Protein AF-A0A2R7S3G8-F1 (afdb_monomer)

Solvent-accessible surface area (backbone atoms only — not comparable to full-atom values): 7074 Å² total; per-residue (Å²): 143,56,73,69,61,54,49,26,52,52,33,45,52,52,51,49,50,34,64,78,66,70,52,61,49,64,66,56,37,48,52,50,33,76,42,22,73,55,59,56,71,55,89,75,64,66,74,63,31,37,54,73,69,57,46,52,39,27,33,56,48,41,44,54,43,31,54,33,33,76,70,75,41,74,51,76,40,80,50,102,88,44,82,43,74,44,56,75,58,43,21,57,32,41,51,51,30,51,50,45,39,29,74,75,62,49,30,50,69,47,78,48,67,87,90,52,75,57,47,49,45,79,54,89,126

Radius of gyration: 13.96 Å; Cα contacts (8 Å, |Δi|>4): 151; chains: 1; bounding box: 32×34×43 Å

pLDDT: mean 86.04, std 13.77, range [44.06, 97.5]

Secondary structure (DSSP, 8-state):
--HHHHHHHHHHHHHHHHHHTT--THHHHHHHHHTHHHHHHS---HHHHS-HHHHHHHHHHHHHHHHHHHTTPPPEEEETTEEEEPPHHHHHHHHHHHHHHHHTTSEEEEPPPTTPPPEEEEPP-

Structure (mmCIF, N/CA/C/O backbone):
data_AF-A0A2R7S3G8-F1
#
_entry.id   AF-A0A2R7S3G8-F1
#
loop_
_atom_site.group_PDB
_atom_site.id
_atom_site.type_symbol
_atom_site.label_atom_id
_atom_site.label_alt_id
_atom_site.label_comp_id
_atom_site.label_asym_id
_atom_site.label_entity_id
_atom_site.label_seq_id
_atom_site.pdbx_PDB_ins_code
_atom_site.Cartn_x
_atom_site.Cartn_y
_atom_site.Cartn_z
_atom_site.occupancy
_atom_site.B_iso_or_equiv
_atom_site.auth_seq_id
_atom_site.auth_comp_id
_atom_site.auth_asym_id
_atom_site.auth_atom_id
_atom_site.pdbx_PDB_model_num
ATOM 1 N N . MET A 1 1 ? 1.652 1.597 25.580 1.00 44.16 1 MET A N 1
ATOM 2 C CA . MET A 1 1 ? 0.227 1.478 25.209 1.00 44.16 1 MET A CA 1
ATOM 3 C C . MET A 1 1 ? -0.095 2.665 24.311 1.00 44.16 1 MET A C 1
ATOM 5 O O . MET A 1 1 ? -0.129 3.746 24.870 1.00 44.16 1 MET A O 1
ATOM 9 N N . ASN A 1 2 ? -0.162 2.483 22.976 1.00 57.78 2 ASN A N 1
ATOM 10 C CA . ASN A 1 2 ? -0.895 3.339 21.999 1.00 57.78 2 ASN A CA 1
ATOM 11 C C . ASN A 1 2 ? -0.475 3.213 20.518 1.00 57.78 2 ASN A C 1
ATOM 13 O O . ASN A 1 2 ? -1.139 3.798 19.667 1.00 57.78 2 ASN A O 1
ATOM 17 N N . SER A 1 3 ? 0.523 2.397 20.163 1.00 76.75 3 SER A N 1
ATOM 18 C CA . SER A 1 3 ? 1.052 2.352 18.785 1.00 76.75 3 SER A CA 1
ATOM 19 C C . SER A 1 3 ? 0.019 2.040 17.689 1.00 76.75 3 SER A C 1
ATOM 21 O O . SER A 1 3 ? 0.152 2.536 16.576 1.00 76.75 3 SER A O 1
ATOM 23 N N . ALA A 1 4 ? -1.018 1.244 17.977 1.00 82.38 4 ALA A N 1
ATOM 24 C CA . ALA A 1 4 ? -2.061 0.917 16.998 1.00 82.38 4 ALA A CA 1
ATOM 25 C C . ALA A 1 4 ? -3.034 2.084 16.750 1.00 82.38 4 ALA A C 1
ATOM 27 O O . ALA A 1 4 ? -3.387 2.357 15.606 1.00 82.38 4 ALA A O 1
ATOM 28 N N . GLN A 1 5 ? -3.439 2.795 17.806 1.00 87.50 5 GLN A N 1
ATOM 29 C CA . GLN A 1 5 ? -4.350 3.935 17.691 1.00 87.50 5 GLN A CA 1
ATOM 30 C C . GLN A 1 5 ? -3.649 5.142 17.059 1.00 87.50 5 GLN A C 1
ATOM 32 O O . GLN A 1 5 ? -4.221 5.809 16.205 1.00 87.50 5 GLN A O 1
ATOM 37 N N . GLU A 1 6 ? -2.388 5.384 17.421 1.00 90.31 6 GLU A N 1
ATOM 38 C CA . GLU A 1 6 ? -1.553 6.413 16.789 1.00 90.31 6 GLU A CA 1
ATOM 39 C C . GLU A 1 6 ? -1.400 6.159 15.287 1.00 90.31 6 GLU A C 1
ATOM 41 O O . GLU A 1 6 ? -1.545 7.080 14.486 1.00 90.31 6 GLU A O 1
ATOM 46 N N . LEU A 1 7 ? -1.183 4.901 14.891 1.00 91.75 7 LEU A N 1
ATOM 47 C CA . LEU A 1 7 ? -1.074 4.520 13.487 1.00 91.75 7 LEU A CA 1
ATOM 48 C C . LEU A 1 7 ? -2.387 4.724 12.721 1.00 91.75 7 LEU A C 1
ATOM 50 O O . LEU A 1 7 ? -2.359 5.210 11.593 1.00 91.75 7 LEU A O 1
ATOM 54 N N . GLN A 1 8 ? -3.528 4.383 13.327 1.00 93.12 8 GLN A N 1
ATOM 55 C CA . GLN A 1 8 ? -4.849 4.623 12.738 1.00 93.12 8 GLN A CA 1
ATOM 56 C C . GLN A 1 8 ? -5.096 6.116 12.520 1.00 93.12 8 GLN A C 1
ATOM 58 O O . GLN A 1 8 ? -5.448 6.516 11.412 1.00 93.12 8 GLN A O 1
ATOM 63 N N . THR A 1 9 ? -4.859 6.944 13.541 1.00 94.31 9 THR A N 1
ATOM 64 C CA . THR A 1 9 ? -4.998 8.404 13.439 1.00 94.31 9 THR A CA 1
ATOM 65 C C . THR A 1 9 ? -4.085 8.969 12.354 1.00 94.31 9 THR A C 1
ATOM 67 O O . THR A 1 9 ? -4.562 9.669 11.464 1.00 94.31 9 THR A O 1
ATOM 70 N N . ALA A 1 10 ? -2.805 8.588 12.352 1.00 94.69 10 ALA A N 1
ATOM 71 C CA . ALA A 1 10 ? -1.848 9.041 11.347 1.00 94.69 10 ALA A CA 1
ATOM 72 C C . ALA A 1 10 ? -2.237 8.600 9.924 1.00 94.69 10 ALA A C 1
ATOM 74 O O . ALA A 1 10 ? -2.051 9.354 8.970 1.00 94.69 10 ALA A O 1
ATOM 75 N N . GLY A 1 11 ? -2.819 7.405 9.768 1.00 95.75 11 GLY A N 1
ATOM 76 C CA . GLY A 1 11 ? -3.366 6.940 8.491 1.00 95.75 11 GLY A CA 1
ATOM 77 C C . GLY A 1 11 ? -4.517 7.821 8.000 1.00 95.75 11 GLY A C 1
ATOM 78 O O . GLY A 1 11 ? -4.528 8.238 6.842 1.00 95.75 11 GLY A O 1
ATOM 79 N N . ARG A 1 12 ? -5.441 8.202 8.890 1.00 96.69 12 ARG A N 1
ATOM 80 C CA . ARG A 1 12 ? -6.559 9.102 8.552 1.00 96.69 12 ARG A CA 1
ATOM 81 C C . ARG A 1 12 ? -6.131 10.518 8.226 1.00 96.69 12 ARG A C 1
ATOM 83 O O . ARG A 1 12 ? -6.663 11.112 7.290 1.00 96.69 12 ARG A O 1
ATOM 90 N N . GLU A 1 13 ? -5.166 11.049 8.960 1.00 96.69 13 GLU A N 1
ATOM 91 C CA . GLU A 1 13 ? -4.569 12.348 8.653 1.00 96.69 13 GLU A CA 1
ATOM 92 C C . GLU A 1 13 ? -3.869 12.308 7.290 1.00 96.69 13 GLU A C 1
ATOM 94 O O . GLU A 1 13 ? -4.069 13.198 6.462 1.00 96.69 13 GLU A O 1
ATOM 99 N N . ARG A 1 14 ? -3.126 11.228 7.008 1.00 96.62 14 ARG A N 1
ATOM 100 C CA . ARG A 1 14 ? -2.462 11.021 5.716 1.00 96.62 14 ARG A CA 1
ATOM 101 C C . ARG A 1 14 ? -3.462 10.960 4.563 1.00 96.62 14 ARG A C 1
ATOM 103 O O . ARG A 1 14 ? -3.225 11.569 3.523 1.00 96.62 14 ARG A O 1
ATOM 110 N N . GLU A 1 15 ? -4.570 10.247 4.738 1.00 97.50 15 GLU A N 1
ATOM 111 C CA . GLU A 1 15 ? -5.656 10.200 3.757 1.00 97.50 15 GLU A CA 1
ATOM 112 C C . GLU A 1 15 ? -6.316 11.565 3.556 1.00 97.50 15 GLU A C 1
ATOM 114 O O . GLU A 1 15 ? -6.571 11.966 2.424 1.00 97.50 15 GLU A O 1
ATOM 119 N N . SER A 1 16 ? -6.560 12.296 4.644 1.00 97.50 16 SER A N 1
ATOM 120 C CA . SER A 1 16 ? -7.192 13.615 4.571 1.00 97.50 16 SER A CA 1
ATOM 121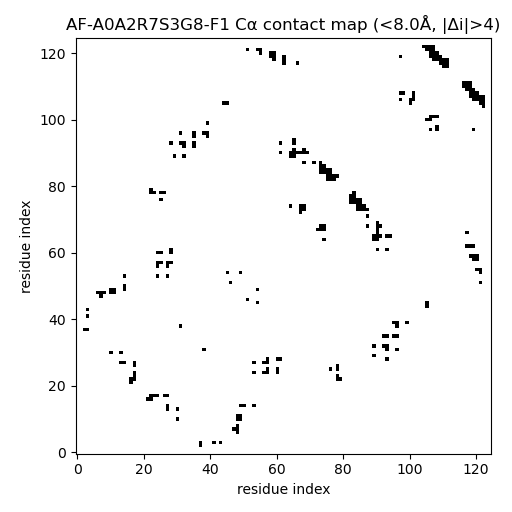 C C . SER A 1 16 ? -6.329 14.582 3.761 1.00 97.50 16 SER A C 1
ATOM 123 O O . SER A 1 16 ? -6.832 15.207 2.834 1.00 97.50 16 SER A O 1
ATOM 125 N N . ALA A 1 17 ? -5.018 14.617 4.021 1.00 96.44 17 ALA A N 1
ATOM 126 C CA . ALA A 1 17 ? -4.075 15.418 3.242 1.00 96.44 17 ALA A CA 1
ATOM 127 C C . ALA A 1 17 ? -3.973 14.959 1.776 1.00 96.44 17 ALA A C 1
ATOM 129 O O . ALA A 1 17 ? -3.834 15.786 0.876 1.00 96.44 17 ALA A O 1
ATOM 130 N N . TRP A 1 18 ? -4.049 13.649 1.519 1.00 96.06 18 TRP A N 1
ATOM 131 C CA . TRP A 1 18 ? -4.070 13.107 0.159 1.00 96.06 18 TRP A CA 1
ATOM 132 C C . TRP A 1 18 ? -5.255 13.644 -0.651 1.00 96.06 18 TRP A C 1
ATOM 134 O O . TRP A 1 18 ? -5.063 14.082 -1.785 1.00 96.06 18 TRP A O 1
ATOM 144 N N . CYS A 1 19 ? -6.446 13.661 -0.048 1.00 96.12 19 CYS A N 1
ATOM 145 C CA . CYS A 1 19 ? -7.655 14.202 -0.659 1.00 96.12 19 CYS A CA 1
ATOM 146 C C . CYS A 1 19 ? -7.629 15.734 -0.770 1.00 96.12 19 CYS A C 1
ATOM 148 O O . CYS A 1 19 ? -7.930 16.265 -1.833 1.00 96.12 19 CYS A O 1
ATOM 150 N N . GLU A 1 20 ? -7.278 16.445 0.307 1.00 96.62 20 GLU A N 1
ATOM 151 C CA . GLU A 1 20 ? -7.324 17.915 0.376 1.00 96.62 20 GLU A CA 1
ATOM 152 C C . GLU A 1 20 ? -6.370 18.578 -0.621 1.00 96.62 20 GLU A C 1
ATOM 154 O O . GLU A 1 20 ? -6.715 19.586 -1.234 1.00 96.62 20 GLU A O 1
ATOM 159 N N . TYR A 1 21 ? -5.183 17.996 -0.804 1.00 93.88 21 TYR A N 1
ATOM 160 C CA . TYR A 1 21 ? -4.135 18.556 -1.657 1.00 93.88 21 TYR A CA 1
ATOM 161 C C . TYR A 1 21 ? -3.973 17.820 -2.992 1.00 93.88 21 TYR A C 1
ATOM 163 O O . TYR A 1 21 ? -2.962 18.017 -3.664 1.00 93.88 21 TYR A O 1
ATOM 171 N N . GLU A 1 22 ? -4.932 16.959 -3.359 1.00 91.94 22 GLU A N 1
ATOM 172 C CA . GLU A 1 22 ? -4.938 16.188 -4.614 1.00 91.94 22 GLU A CA 1
ATOM 173 C C . GLU A 1 22 ? -3.599 15.474 -4.889 1.00 91.94 22 GLU A C 1
ATOM 175 O O . GLU A 1 22 ? -3.060 15.474 -6.000 1.00 91.94 22 GLU A O 1
ATOM 180 N N . LEU A 1 23 ? -3.016 14.878 -3.847 1.00 91.31 23 LEU A N 1
ATOM 181 C CA . LEU A 1 23 ? -1.701 14.253 -3.947 1.00 91.31 23 LEU A CA 1
ATOM 182 C C . LEU A 1 23 ? -1.785 12.942 -4.738 1.00 91.31 23 LEU A C 1
ATOM 184 O O . LEU A 1 23 ? -2.811 12.265 -4.794 1.00 91.31 23 LEU A O 1
ATOM 188 N N . GLY A 1 24 ? -0.675 12.528 -5.344 1.00 89.62 24 GLY A N 1
ATOM 189 C CA . GLY A 1 24 ? -0.639 11.248 -6.048 1.00 89.62 24 GLY A CA 1
ATOM 190 C C . GLY A 1 24 ? -0.644 10.036 -5.090 1.00 89.62 24 GLY A C 1
ATOM 191 O O . GLY A 1 24 ? -0.235 10.165 -3.930 1.00 89.62 24 GLY A O 1
ATOM 192 N N . PRO A 1 25 ? -1.042 8.834 -5.560 1.00 92.06 25 PRO A N 1
ATOM 193 C CA . PRO A 1 25 ? -1.085 7.601 -4.758 1.00 92.06 25 PRO A CA 1
ATOM 194 C C . PRO A 1 25 ? 0.230 7.242 -4.053 1.00 92.06 25 PRO A C 1
ATOM 196 O O . PRO A 1 25 ? 0.217 6.592 -3.005 1.00 92.06 25 PRO A O 1
ATOM 199 N N . GLN A 1 26 ? 1.364 7.704 -4.591 1.00 90.75 26 GLN A N 1
ATOM 200 C CA . GLN A 1 26 ? 2.682 7.554 -3.983 1.00 90.75 26 GLN A CA 1
ATOM 201 C C . GLN A 1 26 ? 2.737 8.075 -2.541 1.00 90.75 26 GLN A C 1
ATOM 203 O O . GLN A 1 26 ? 3.446 7.502 -1.716 1.00 90.75 26 GLN A O 1
ATOM 208 N N . TYR A 1 27 ? 1.960 9.116 -2.225 1.00 92.94 27 TYR A N 1
ATOM 209 C CA . TYR A 1 27 ? 1.900 9.717 -0.895 1.00 92.94 27 TYR A CA 1
ATOM 210 C C . TYR A 1 27 ? 1.281 8.773 0.145 1.00 92.94 27 TYR A C 1
ATOM 212 O O . TYR A 1 27 ? 1.733 8.718 1.288 1.00 92.94 27 TYR A O 1
ATOM 220 N N . LEU A 1 28 ? 0.288 7.975 -0.259 1.00 95.12 28 LEU A N 1
ATOM 221 C CA . LEU A 1 28 ? -0.298 6.944 0.597 1.00 95.12 28 LEU A CA 1
ATOM 222 C C . LEU A 1 28 ? 0.630 5.731 0.716 1.00 95.12 28 LEU A C 1
ATOM 224 O O . LEU A 1 28 ? 0.821 5.196 1.805 1.00 95.12 28 LEU A O 1
ATOM 228 N N . THR A 1 29 ? 1.253 5.294 -0.383 1.00 94.38 29 THR A N 1
ATOM 229 C CA . THR A 1 29 ? 2.177 4.150 -0.316 1.00 94.38 29 THR A CA 1
ATOM 230 C C . THR A 1 29 ? 3.453 4.462 0.460 1.00 94.38 29 THR A C 1
ATOM 232 O O . THR A 1 29 ? 3.996 3.556 1.088 1.00 94.38 29 THR A O 1
ATOM 235 N N . SER A 1 30 ? 3.922 5.718 0.472 1.00 93.00 30 SER A N 1
ATOM 236 C CA . SER A 1 30 ? 5.084 6.095 1.282 1.00 93.00 30 SER A CA 1
ATOM 237 C C . SER A 1 30 ? 4.778 5.948 2.767 1.00 93.00 30 SER A C 1
ATOM 239 O O . SER A 1 30 ? 5.602 5.408 3.488 1.00 93.00 30 SER A O 1
ATOM 241 N N . PHE A 1 31 ? 3.569 6.309 3.208 1.00 94.62 31 PHE A N 1
ATOM 242 C CA . PHE A 1 31 ? 3.121 6.046 4.575 1.00 94.62 31 PHE A CA 1
ATOM 243 C C . PHE A 1 31 ? 3.144 4.546 4.901 1.00 94.62 31 PHE A C 1
ATOM 245 O O . PHE A 1 31 ? 3.679 4.139 5.929 1.00 94.62 31 PHE A O 1
ATOM 252 N N . VAL A 1 32 ? 2.623 3.698 4.009 1.00 95.25 32 VAL A N 1
ATOM 253 C CA . VAL A 1 32 ? 2.642 2.240 4.223 1.00 95.25 32 VAL A CA 1
ATOM 254 C C . VAL A 1 32 ? 4.077 1.711 4.339 1.00 95.25 32 VAL A C 1
ATOM 256 O O . VAL A 1 32 ? 4.358 0.879 5.200 1.00 95.25 32 VAL A O 1
ATOM 259 N N . ALA A 1 33 ? 5.002 2.211 3.517 1.00 93.69 33 ALA A N 1
ATOM 260 C CA . ALA A 1 33 ? 6.413 1.846 3.598 1.00 93.69 33 ALA A CA 1
ATOM 261 C C . ALA A 1 33 ? 7.090 2.382 4.878 1.00 93.69 33 ALA A C 1
ATOM 263 O O . ALA A 1 33 ? 7.808 1.638 5.542 1.00 93.69 33 ALA A O 1
ATOM 264 N N . GLU A 1 34 ? 6.837 3.639 5.255 1.00 92.88 34 GLU A N 1
ATOM 265 C CA . GLU A 1 34 ? 7.358 4.298 6.465 1.00 92.88 34 GLU A CA 1
ATOM 266 C C . GLU A 1 34 ? 6.947 3.551 7.744 1.00 92.88 34 GLU A C 1
ATOM 268 O O . GLU A 1 34 ? 7.739 3.427 8.678 1.00 92.88 34 GLU A O 1
ATOM 273 N N . HIS A 1 35 ? 5.734 2.995 7.763 1.00 94.44 35 HIS A N 1
ATOM 274 C CA . HIS A 1 35 ? 5.170 2.288 8.912 1.00 94.44 35 HIS A CA 1
ATOM 275 C C . HIS A 1 35 ? 5.172 0.758 8.763 1.00 94.44 35 HIS A C 1
ATOM 277 O O . HIS A 1 35 ? 4.518 0.063 9.545 1.00 94.44 35 HIS A O 1
ATOM 283 N N . SER A 1 36 ? 5.921 0.198 7.805 1.00 94.00 36 SER A N 1
ATOM 284 C CA . SER A 1 36 ? 5.836 -1.227 7.451 1.00 94.00 36 SER A CA 1
ATOM 285 C C . SER A 1 36 ? 6.073 -2.170 8.633 1.00 94.00 36 SER A C 1
ATOM 287 O O . SER A 1 36 ? 5.375 -3.171 8.767 1.00 94.00 36 SER A O 1
ATOM 289 N N . ALA A 1 37 ? 7.008 -1.841 9.531 1.00 91.88 37 ALA A N 1
ATOM 290 C CA . ALA A 1 37 ? 7.284 -2.643 10.723 1.00 91.88 37 ALA A CA 1
ATOM 291 C C . ALA A 1 37 ? 6.045 -2.770 11.627 1.00 91.88 37 ALA A C 1
ATOM 293 O O . ALA A 1 37 ? 5.689 -3.866 12.050 1.00 91.88 37 ALA A O 1
ATOM 294 N N . ALA A 1 38 ? 5.342 -1.664 11.875 1.00 91.50 38 ALA A N 1
ATOM 295 C CA . ALA A 1 38 ? 4.113 -1.671 12.661 1.00 91.50 38 ALA A CA 1
ATOM 296 C C . ALA A 1 38 ? 2.989 -2.419 11.927 1.00 91.50 38 ALA A C 1
ATOM 298 O O . ALA A 1 38 ? 2.298 -3.240 12.526 1.00 91.50 38 ALA A O 1
ATOM 299 N N . LEU A 1 39 ? 2.843 -2.178 10.621 1.00 92.38 39 LEU A N 1
ATOM 300 C CA . LEU A 1 39 ? 1.772 -2.749 9.803 1.00 92.38 39 LEU A CA 1
ATOM 301 C C . LEU A 1 39 ? 1.902 -4.271 9.605 1.00 92.38 39 LEU A C 1
ATOM 303 O O . LEU A 1 39 ? 0.890 -4.920 9.351 1.00 92.38 39 LEU A O 1
ATOM 307 N N . VAL A 1 40 ? 3.111 -4.834 9.736 1.00 91.19 40 VAL A N 1
ATOM 308 C CA . VAL A 1 40 ? 3.365 -6.286 9.680 1.00 91.19 40 VAL A CA 1
ATOM 309 C C . VAL A 1 40 ? 3.103 -6.980 11.026 1.00 91.19 40 VAL A C 1
ATOM 311 O O . VAL A 1 40 ? 2.734 -8.156 11.049 1.00 91.19 40 VAL A O 1
ATOM 314 N N . HIS A 1 41 ? 3.277 -6.276 12.149 1.00 86.25 41 HIS A N 1
ATOM 315 C CA . HIS A 1 41 ? 3.198 -6.865 13.493 1.00 86.25 41 HIS A CA 1
ATOM 316 C C . HIS A 1 41 ? 1.870 -6.630 14.218 1.00 86.25 41 HIS A C 1
ATOM 318 O O . HIS A 1 41 ? 1.453 -7.490 14.991 1.00 86.25 41 HIS A O 1
ATOM 324 N N . PHE A 1 42 ? 1.213 -5.491 14.001 1.00 81.25 42 PHE A N 1
ATOM 325 C CA . PHE A 1 42 ? -0.066 -5.187 14.638 1.00 81.25 42 PHE A CA 1
ATOM 326 C C . PHE A 1 42 ? -1.234 -5.633 13.763 1.00 81.25 42 PHE A C 1
ATOM 328 O O . PHE A 1 42 ? -1.227 -5.436 12.550 1.00 81.25 42 PHE A O 1
ATOM 335 N N . GLU A 1 43 ? -2.258 -6.204 14.392 1.00 79.62 43 GLU A N 1
ATOM 336 C CA . GLU A 1 43 ? -3.518 -6.534 13.730 1.00 79.62 43 GLU A CA 1
ATOM 337 C C . GLU A 1 43 ? -4.515 -5.386 13.907 1.00 79.62 43 GLU A C 1
ATOM 339 O O . GLU A 1 43 ? -4.724 -4.881 15.010 1.00 79.62 43 GLU A O 1
ATOM 344 N N . TYR A 1 44 ? -5.115 -4.957 12.803 1.00 82.56 44 TYR A N 1
ATOM 345 C CA . TYR A 1 44 ? -6.148 -3.928 12.740 1.00 82.56 44 TYR A CA 1
ATOM 346 C C . TYR A 1 44 ? -6.990 -4.166 11.484 1.00 82.56 44 TYR A C 1
ATOM 348 O O . TYR A 1 44 ? -6.513 -4.741 10.507 1.00 82.56 44 TYR A O 1
ATOM 356 N N . ASP A 1 45 ? -8.238 -3.698 11.490 1.00 85.12 45 ASP A N 1
ATOM 357 C CA . ASP A 1 45 ? -9.033 -3.641 10.262 1.00 85.12 45 ASP A CA 1
ATOM 358 C C . ASP A 1 45 ? -8.397 -2.621 9.306 1.00 85.12 45 ASP A C 1
ATOM 360 O O . ASP A 1 45 ? -8.187 -1.469 9.694 1.00 85.12 45 ASP A O 1
ATOM 364 N N . LEU A 1 46 ? -8.114 -2.990 8.052 1.00 87.88 46 LEU A N 1
ATOM 365 C CA . LEU A 1 46 ? -7.614 -2.041 7.044 1.00 87.88 46 LEU A CA 1
ATOM 366 C C . LEU A 1 46 ? -8.510 -0.814 6.903 1.00 87.88 46 LEU A C 1
ATOM 368 O O . LEU A 1 46 ? -8.011 0.297 6.723 1.00 87.88 46 LEU A O 1
ATOM 372 N N . ARG A 1 47 ? -9.826 -1.005 7.044 1.00 89.75 47 ARG A N 1
ATOM 373 C CA . ARG A 1 47 ? -10.804 0.080 6.976 1.00 89.75 47 ARG A CA 1
ATOM 374 C C . ARG A 1 47 ? -10.721 1.028 8.159 1.00 89.75 47 ARG A C 1
ATOM 3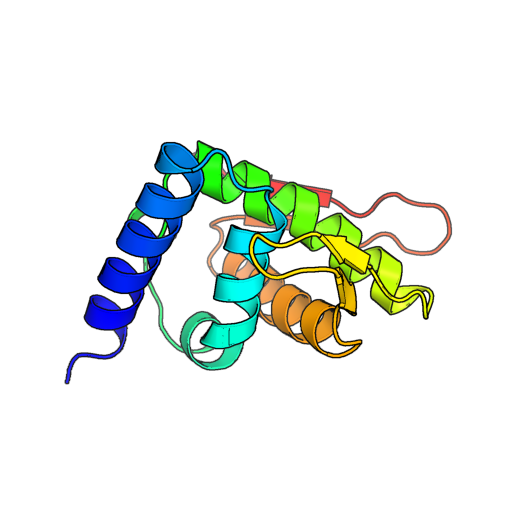76 O O . ARG A 1 47 ? -11.365 2.063 8.099 1.00 89.75 47 ARG A O 1
ATOM 383 N N . SER A 1 48 ? -9.965 0.711 9.213 1.00 91.50 48 SER A N 1
ATOM 384 C CA . SER A 1 48 ? -9.643 1.653 10.293 1.00 91.50 48 SER A CA 1
ATOM 385 C C . SER A 1 48 ? -8.519 2.618 9.907 1.00 91.50 48 SER A C 1
ATOM 387 O O . SER A 1 48 ? -8.532 3.761 10.360 1.00 91.50 48 SER A O 1
ATOM 389 N N . LEU A 1 49 ? -7.607 2.188 9.025 1.00 92.56 49 LEU A N 1
ATOM 390 C CA . LEU A 1 49 ? -6.446 2.960 8.584 1.00 92.56 49 LEU A CA 1
ATOM 391 C C . LEU A 1 49 ? -6.786 3.910 7.433 1.00 92.56 49 LEU A C 1
ATOM 393 O O . LEU A 1 49 ? -6.396 5.071 7.461 1.00 92.56 49 LEU A O 1
ATOM 397 N N . PHE A 1 50 ? -7.526 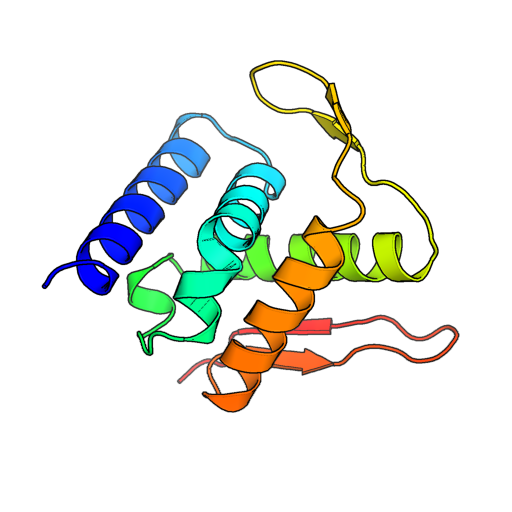3.411 6.440 1.00 95.94 50 PHE A N 1
ATOM 398 C CA . PHE A 1 50 ? -7.815 4.113 5.190 1.00 95.94 50 PHE A CA 1
ATOM 399 C C . PHE A 1 50 ? -9.235 3.812 4.691 1.00 95.94 50 PHE A C 1
ATOM 401 O O . PHE A 1 50 ? -9.800 2.759 4.999 1.00 95.94 50 PHE A O 1
ATOM 408 N N . SER A 1 51 ? -9.837 4.716 3.911 1.00 96.44 51 SER A N 1
ATOM 409 C CA . SER A 1 51 ? -11.056 4.403 3.156 1.00 96.44 51 SER A CA 1
ATOM 410 C C . SER A 1 51 ? -10.785 3.369 2.067 1.00 96.44 51 SER A C 1
ATOM 412 O O . SER A 1 51 ? -9.649 3.124 1.659 1.00 96.44 51 SER A O 1
ATOM 414 N N . GLU A 1 52 ? -11.854 2.781 1.534 1.00 95.69 52 GLU A N 1
ATOM 415 C CA . GLU A 1 52 ? -11.750 1.840 0.420 1.00 95.69 52 GLU A CA 1
ATOM 416 C C . GLU A 1 52 ? -11.086 2.467 -0.818 1.00 95.69 52 GLU A C 1
ATOM 418 O O . GLU A 1 52 ? -10.308 1.802 -1.503 1.00 95.69 52 GLU A O 1
ATOM 423 N N . GLN A 1 53 ? -11.352 3.746 -1.099 1.00 96.31 53 GLN A N 1
ATOM 424 C CA . GLN A 1 53 ? -10.747 4.454 -2.227 1.00 96.31 53 GLN A CA 1
ATOM 425 C C . GLN A 1 53 ? -9.233 4.598 -2.042 1.00 96.31 53 GLN A C 1
ATOM 427 O O . GLN A 1 53 ? -8.467 4.259 -2.947 1.00 96.31 53 GLN A O 1
ATOM 432 N N . ALA A 1 54 ? -8.805 5.044 -0.860 1.00 96.94 54 ALA A N 1
ATOM 433 C CA . ALA A 1 54 ? -7.394 5.178 -0.519 1.00 96.94 54 ALA A CA 1
ATOM 434 C C . ALA A 1 54 ? -6.682 3.817 -0.544 1.00 96.94 54 ALA A C 1
ATOM 436 O O . ALA A 1 54 ? -5.603 3.684 -1.118 1.00 96.94 54 ALA A O 1
ATOM 437 N N . LEU A 1 55 ? -7.321 2.770 -0.019 1.00 96.94 55 LEU A N 1
ATOM 438 C CA . LEU A 1 55 ? -6.795 1.409 -0.071 1.00 96.94 55 LEU A CA 1
ATOM 439 C C . LEU A 1 55 ? -6.638 0.902 -1.513 1.00 96.94 55 LEU A C 1
ATOM 441 O O . LEU A 1 55 ? -5.597 0.341 -1.844 1.00 96.94 55 LEU A O 1
ATOM 445 N N . LYS A 1 56 ? -7.611 1.132 -2.404 1.00 96.31 56 LYS A N 1
ATOM 446 C CA . LYS A 1 56 ? -7.479 0.774 -3.831 1.00 96.31 56 LYS A CA 1
ATOM 447 C C . LYS A 1 56 ? -6.301 1.498 -4.488 1.00 96.31 56 LYS A C 1
ATOM 449 O O . LYS A 1 56 ? -5.543 0.868 -5.223 1.00 96.31 56 LYS A O 1
ATOM 454 N N . ALA A 1 57 ? -6.115 2.786 -4.190 1.00 95.88 57 ALA A N 1
ATOM 455 C CA . ALA A 1 57 ? -4.982 3.563 -4.690 1.00 95.88 57 ALA A CA 1
ATOM 456 C C . ALA A 1 57 ? -3.636 3.019 -4.171 1.00 95.88 57 ALA A C 1
ATOM 458 O O . ALA A 1 57 ? -2.700 2.848 -4.956 1.00 95.88 57 ALA A O 1
ATOM 459 N N . VAL A 1 58 ? -3.560 2.679 -2.877 1.00 96.88 58 VAL A N 1
ATOM 460 C CA . VAL A 1 58 ? -2.390 2.042 -2.251 1.00 96.88 58 VAL A CA 1
ATOM 461 C C . VAL A 1 58 ? -2.050 0.726 -2.935 1.00 96.88 58 VAL A C 1
ATOM 463 O O . VAL A 1 58 ? -0.892 0.513 -3.282 1.00 96.88 58 VAL A O 1
ATOM 466 N N . LEU A 1 59 ? -3.032 -0.152 -3.150 1.00 96.81 59 LEU A N 1
ATOM 467 C CA . LEU A 1 59 ? -2.799 -1.461 -3.758 1.00 96.81 59 LEU A CA 1
ATOM 468 C C . LEU A 1 59 ? -2.316 -1.337 -5.209 1.00 96.81 59 LEU A C 1
ATOM 470 O O . LEU A 1 59 ? -1.306 -1.942 -5.563 1.00 96.81 59 LEU A O 1
ATOM 474 N N . ALA A 1 60 ? -2.970 -0.504 -6.024 1.00 94.38 60 ALA A N 1
ATOM 475 C CA . ALA A 1 60 ? -2.597 -0.309 -7.426 1.00 94.38 60 ALA A CA 1
ATOM 476 C C . ALA A 1 60 ? -1.180 0.277 -7.583 1.00 94.38 60 ALA A C 1
ATOM 478 O O . ALA A 1 60 ? -0.350 -0.245 -8.336 1.00 94.38 60 ALA A O 1
ATOM 479 N N . HIS A 1 61 ? -0.870 1.342 -6.837 1.00 94.75 61 HIS A N 1
ATOM 480 C CA . HIS A 1 61 ? 0.462 1.946 -6.871 1.00 94.75 61 HIS A CA 1
ATOM 481 C C . HIS A 1 61 ? 1.522 1.042 -6.220 1.00 94.75 61 HIS A C 1
ATOM 483 O O . HIS A 1 61 ? 2.652 0.939 -6.705 1.00 94.75 61 HIS A O 1
ATOM 489 N N . GLY A 1 62 ? 1.159 0.339 -5.146 1.00 94.38 62 GLY A N 1
ATOM 490 C CA . GLY A 1 62 ? 2.048 -0.561 -4.419 1.00 94.38 62 GLY A CA 1
ATOM 491 C C . GLY A 1 62 ? 2.507 -1.740 -5.269 1.00 94.38 62 GLY A C 1
ATOM 492 O O . GLY A 1 62 ? 3.700 -2.026 -5.303 1.00 94.38 62 GLY A O 1
ATOM 493 N N . VAL A 1 63 ? 1.604 -2.358 -6.036 1.00 94.12 63 VAL A N 1
ATOM 494 C CA . VAL A 1 63 ? 1.952 -3.418 -7.000 1.00 94.12 63 VAL A CA 1
ATOM 495 C C . VAL A 1 63 ? 2.943 -2.912 -8.045 1.00 94.12 63 VAL A C 1
ATOM 497 O O . VAL A 1 63 ? 3.973 -3.545 -8.267 1.00 94.12 63 VAL A O 1
ATOM 500 N N . THR A 1 64 ? 2.686 -1.731 -8.615 1.00 91.56 64 THR A N 1
ATOM 501 C CA . THR A 1 64 ? 3.596 -1.095 -9.584 1.00 91.56 64 THR A CA 1
ATOM 502 C C . THR A 1 64 ? 4.989 -0.887 -8.981 1.00 91.56 64 THR A C 1
ATOM 504 O O . THR A 1 64 ? 6.003 -1.177 -9.616 1.00 91.56 64 THR A O 1
ATOM 507 N N . THR A 1 65 ? 5.046 -0.438 -7.725 1.00 90.69 65 THR A N 1
ATOM 508 C CA . THR A 1 65 ? 6.300 -0.217 -6.991 1.00 90.69 65 THR A CA 1
ATOM 509 C C . THR A 1 65 ? 7.047 -1.526 -6.723 1.00 90.69 65 THR A C 1
ATOM 511 O O . THR A 1 65 ? 8.263 -1.594 -6.910 1.00 90.69 65 THR A O 1
ATOM 514 N N . ILE A 1 66 ? 6.330 -2.581 -6.324 1.00 91.56 66 ILE A N 1
ATOM 515 C CA . ILE A 1 66 ? 6.899 -3.914 -6.085 1.00 91.56 66 ILE A CA 1
ATOM 516 C C . ILE A 1 66 ? 7.481 -4.487 -7.383 1.00 91.56 66 ILE A C 1
ATOM 518 O O . ILE A 1 66 ? 8.612 -4.974 -7.385 1.00 91.56 66 ILE A O 1
ATOM 522 N N . ASP A 1 67 ? 6.754 -4.400 -8.497 1.00 89.88 67 ASP A N 1
ATOM 523 C CA . ASP A 1 67 ? 7.216 -4.918 -9.786 1.00 89.88 67 ASP A CA 1
ATOM 524 C C . ASP A 1 67 ? 8.420 -4.146 -10.331 1.00 89.88 67 ASP A C 1
ATOM 526 O O . ASP A 1 67 ? 9.380 -4.764 -10.801 1.00 89.88 67 ASP A O 1
ATOM 530 N N . ALA A 1 68 ? 8.414 -2.813 -10.229 1.00 86.50 68 ALA A N 1
ATOM 531 C CA . ALA A 1 68 ? 9.566 -1.993 -10.596 1.00 86.50 68 ALA A CA 1
ATOM 532 C C . ALA A 1 68 ? 10.810 -2.420 -9.807 1.00 86.50 68 ALA A C 1
ATOM 534 O O . ALA A 1 68 ? 11.859 -2.693 -10.394 1.00 86.50 68 ALA A O 1
ATOM 535 N N . ASN A 1 69 ? 10.666 -2.593 -8.491 1.00 86.25 69 ASN A N 1
ATOM 536 C CA . ASN A 1 69 ? 11.753 -3.026 -7.627 1.00 86.25 69 ASN A CA 1
ATOM 537 C C . ASN A 1 69 ? 12.291 -4.420 -7.989 1.00 86.25 69 ASN A C 1
ATOM 539 O O . ASN A 1 69 ? 13.503 -4.599 -8.101 1.00 86.25 69 ASN A O 1
ATOM 543 N N . ARG A 1 70 ? 11.407 -5.392 -8.254 1.00 84.75 70 ARG A N 1
ATOM 544 C CA . ARG A 1 70 ? 11.792 -6.748 -8.695 1.00 84.75 70 ARG A CA 1
ATOM 545 C C . ARG A 1 70 ? 12.582 -6.750 -10.003 1.00 84.75 70 ARG A C 1
ATOM 547 O O . ARG A 1 70 ? 13.401 -7.638 -10.214 1.00 84.75 70 ARG A O 1
ATOM 554 N N . ARG A 1 71 ? 12.344 -5.767 -10.874 1.00 84.00 71 ARG A N 1
ATOM 555 C CA . ARG A 1 71 ? 13.057 -5.574 -12.148 1.00 84.00 71 ARG A CA 1
ATOM 556 C C . ARG A 1 71 ? 14.346 -4.754 -11.997 1.00 84.00 71 ARG A C 1
ATOM 558 O O . ARG A 1 71 ? 14.990 -4.458 -12.998 1.00 84.00 71 ARG A O 1
ATOM 565 N N . GLY A 1 72 ? 14.718 -4.365 -10.774 1.00 79.25 72 GLY A N 1
ATOM 566 C CA . GLY A 1 72 ? 15.863 -3.490 -10.511 1.00 79.25 72 GLY A CA 1
ATOM 567 C C . GLY A 1 72 ? 15.647 -2.041 -10.959 1.00 79.25 72 GLY A C 1
ATOM 568 O O . GLY A 1 72 ? 16.609 -1.283 -11.066 1.00 79.25 72 GLY A O 1
ATOM 569 N N . LEU A 1 73 ? 14.400 -1.648 -11.231 1.00 76.31 73 LEU A N 1
ATOM 570 C CA 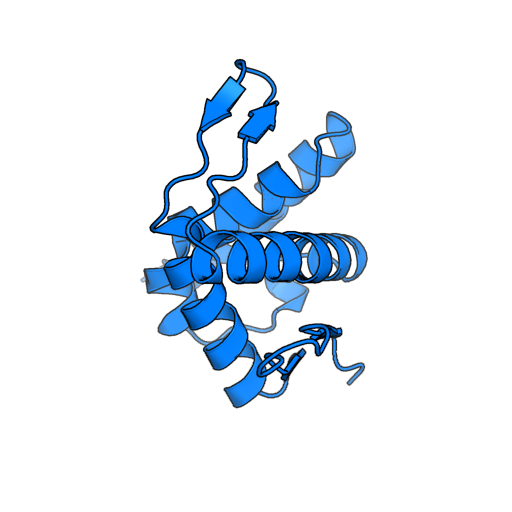. LEU A 1 73 ? 14.036 -0.298 -11.644 1.00 76.31 73 LEU A CA 1
ATOM 571 C C . LEU A 1 73 ? 13.729 0.555 -10.411 1.00 76.31 73 LEU A C 1
ATOM 573 O O . LEU A 1 73 ? 13.073 0.110 -9.468 1.00 76.31 73 LEU A O 1
ATOM 577 N N . ARG A 1 74 ? 14.193 1.807 -10.429 1.00 67.31 74 ARG A N 1
ATOM 578 C CA . ARG A 1 74 ? 13.855 2.803 -9.408 1.00 67.31 74 ARG A CA 1
ATOM 579 C C . ARG A 1 74 ? 12.640 3.599 -9.870 1.00 67.31 74 ARG A C 1
ATOM 581 O O . ARG A 1 74 ? 12.611 4.089 -10.997 1.00 67.31 74 ARG A O 1
ATOM 588 N N . MET A 1 75 ? 11.638 3.715 -9.002 1.00 67.25 75 MET A N 1
ATOM 589 C CA . MET A 1 75 ? 10.462 4.546 -9.260 1.00 67.25 75 MET A CA 1
ATOM 590 C C . MET A 1 75 ? 10.772 5.983 -8.863 1.00 67.25 75 MET A C 1
ATOM 592 O O . MET A 1 75 ? 11.218 6.234 -7.749 1.00 67.25 75 MET A O 1
ATOM 596 N N . PHE A 1 76 ? 10.514 6.934 -9.751 1.00 62.59 76 PHE A N 1
ATOM 597 C CA . PHE A 1 76 ? 10.616 8.351 -9.429 1.00 62.59 76 PHE A CA 1
ATOM 598 C C . PHE A 1 76 ? 9.238 8.865 -9.023 1.00 62.59 76 PHE A C 1
ATOM 600 O O . PHE A 1 76 ? 8.288 8.783 -9.798 1.00 62.59 76 PHE A O 1
ATOM 607 N N . SER A 1 77 ? 9.125 9.390 -7.806 1.00 53.97 77 SER A N 1
ATOM 608 C CA . SER A 1 77 ? 7.910 10.039 -7.319 1.00 53.97 77 SER A CA 1
ATOM 609 C C . SER A 1 77 ? 8.112 11.549 -7.357 1.00 53.97 77 SER A C 1
ATOM 611 O O . SER A 1 77 ? 9.032 12.064 -6.722 1.00 53.97 77 SER A O 1
ATOM 613 N N . ILE A 1 78 ? 7.218 12.274 -8.025 1.00 50.12 78 ILE A N 1
ATOM 614 C CA . ILE A 1 78 ? 7.100 13.724 -7.847 1.00 50.12 78 ILE A CA 1
ATOM 615 C C . ILE A 1 78 ? 6.172 13.939 -6.645 1.00 50.12 78 ILE A C 1
ATOM 617 O O . ILE A 1 78 ? 4.977 13.654 -6.715 1.00 50.12 78 ILE A O 1
ATOM 621 N N . GLY A 1 79 ? 6.741 14.351 -5.513 1.00 51.34 79 GLY A N 1
ATOM 622 C CA . GLY A 1 79 ? 5.987 14.791 -4.338 1.00 51.34 79 GLY A CA 1
ATOM 623 C C . GLY A 1 79 ? 5.881 16.316 -4.282 1.00 51.34 79 GLY A C 1
ATOM 624 O O . GLY A 1 79 ? 6.545 17.019 -5.043 1.00 51.34 79 GLY A O 1
ATOM 625 N N . SER A 1 80 ? 5.114 16.840 -3.322 1.00 44.06 80 SER A N 1
ATOM 626 C CA . SER A 1 80 ? 4.930 18.285 -3.081 1.00 44.06 80 SER A CA 1
ATOM 627 C C . SER A 1 80 ? 6.215 19.047 -2.695 1.00 44.06 80 SER A C 1
ATOM 629 O O . SER A 1 80 ? 6.196 20.270 -2.611 1.00 44.06 80 SER A O 1
ATOM 631 N N . GLY A 1 81 ? 7.338 18.342 -2.500 1.00 51.16 81 GLY A N 1
ATOM 632 C CA . GLY A 1 81 ? 8.671 18.900 -2.237 1.00 51.16 81 GLY A CA 1
ATOM 633 C C . GLY A 1 81 ? 9.740 18.562 -3.289 1.00 51.16 81 GLY A C 1
ATOM 634 O O . GLY A 1 81 ? 10.915 18.808 -3.034 1.00 51.16 81 GLY A O 1
ATOM 635 N N . GLY A 1 82 ? 9.368 17.983 -4.441 1.00 51.25 82 GLY A N 1
ATOM 636 C CA . GLY A 1 82 ? 10.288 17.656 -5.541 1.00 51.25 82 GLY A CA 1
ATOM 637 C C . GLY A 1 82 ? 10.335 16.174 -5.934 1.00 51.25 82 GLY A C 1
ATOM 638 O O . GLY A 1 82 ? 9.509 15.360 -5.515 1.00 51.25 82 GLY A O 1
ATOM 639 N N . LEU A 1 83 ? 11.311 15.832 -6.781 1.00 50.44 83 LEU A N 1
ATOM 640 C CA . LEU A 1 83 ? 11.597 14.464 -7.222 1.00 50.44 83 LEU A CA 1
ATOM 641 C C . LEU A 1 83 ? 12.236 13.679 -6.070 1.00 50.44 83 LEU A C 1
ATOM 643 O O . LEU A 1 83 ? 13.390 13.911 -5.716 1.00 50.44 83 LEU A O 1
ATOM 647 N N . LYS A 1 84 ? 11.489 12.739 -5.492 1.00 57.62 84 LYS A N 1
ATOM 648 C CA . LYS A 1 84 ? 12.020 11.743 -4.562 1.00 57.62 84 LYS A CA 1
ATOM 649 C C . LYS A 1 84 ? 12.279 10.465 -5.350 1.00 57.62 84 LYS A C 1
ATOM 651 O O . LYS A 1 84 ? 11.356 9.871 -5.910 1.00 57.62 84 LYS A O 1
ATOM 656 N N . GLU A 1 85 ? 13.539 10.055 -5.410 1.00 58.47 85 GLU A N 1
ATOM 657 C CA . GLU A 1 85 ? 13.894 8.716 -5.867 1.00 58.47 85 GLU A CA 1
ATOM 658 C C . GLU A 1 85 ? 13.299 7.712 -4.870 1.00 58.47 85 GLU A C 1
ATOM 660 O O . GLU A 1 85 ? 13.602 7.754 -3.676 1.00 58.47 85 GLU A O 1
ATOM 665 N N . GLY A 1 86 ? 12.382 6.866 -5.333 1.00 60.97 86 GLY A N 1
ATOM 666 C CA . GLY A 1 86 ? 11.844 5.772 -4.538 1.00 60.97 86 GLY A CA 1
ATOM 667 C C . GLY A 1 86 ? 12.983 4.840 -4.149 1.00 60.97 86 GLY A C 1
ATOM 668 O O . GLY A 1 86 ? 13.779 4.434 -5.003 1.00 60.97 86 GLY A O 1
ATOM 669 N N . SER A 1 87 ? 13.087 4.522 -2.858 1.00 66.06 87 SER A N 1
ATOM 670 C CA . SER A 1 87 ? 14.134 3.619 -2.390 1.00 66.06 87 SER A CA 1
ATOM 671 C C . SER A 1 87 ? 13.871 2.219 -2.937 1.00 66.06 87 SER A C 1
ATOM 673 O O . SER A 1 87 ? 12.728 1.757 -2.960 1.00 66.06 87 SER A O 1
ATOM 675 N N . LEU A 1 88 ? 14.932 1.493 -3.309 1.00 66.62 88 LEU A N 1
ATOM 676 C CA . LEU A 1 88 ? 14.825 0.060 -3.611 1.00 66.62 88 LEU A CA 1
ATOM 677 C C . LEU A 1 88 ? 14.255 -0.736 -2.418 1.00 66.62 88 LEU A C 1
ATOM 679 O O . LEU A 1 88 ? 13.788 -1.855 -2.585 1.00 66.62 88 LEU A O 1
ATOM 683 N N . GLU A 1 89 ? 14.258 -0.177 -1.212 1.00 83.25 89 GLU A N 1
ATOM 684 C CA . GLU A 1 89 ? 13.672 -0.824 -0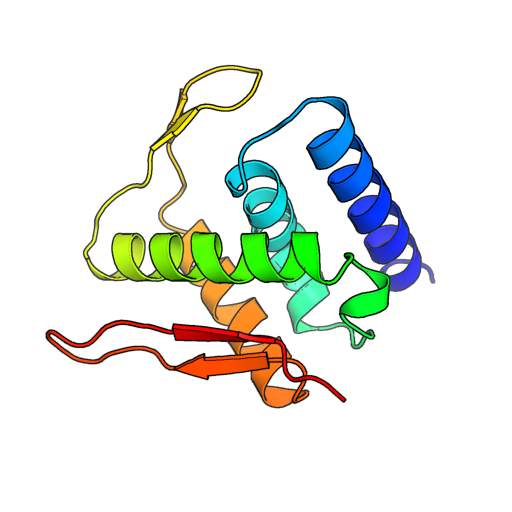.042 1.00 83.25 89 GLU A CA 1
ATOM 685 C C . GLU A 1 89 ? 12.148 -0.693 0.039 1.00 83.25 89 GLU A C 1
ATOM 687 O O . GLU A 1 89 ? 11.507 -1.524 0.681 1.00 83.25 89 GLU A O 1
ATOM 692 N N . ASP A 1 90 ? 11.551 0.323 -0.590 1.00 87.44 90 ASP A N 1
ATOM 693 C CA . ASP A 1 90 ? 10.116 0.593 -0.441 1.00 87.44 90 ASP A CA 1
ATOM 694 C C . ASP A 1 90 ? 9.284 -0.536 -1.061 1.00 87.44 90 ASP A C 1
ATOM 696 O O . ASP A 1 90 ? 8.300 -0.976 -0.470 1.00 87.44 90 ASP A O 1
ATOM 700 N N . GLY A 1 91 ? 9.736 -1.094 -2.190 1.00 90.31 91 GLY A N 1
ATOM 701 C CA . GLY A 1 91 ? 9.127 -2.283 -2.791 1.00 90.31 91 GLY A CA 1
ATOM 702 C C . GLY A 1 91 ? 9.146 -3.493 -1.850 1.00 90.31 91 GLY A C 1
ATOM 703 O O . GLY A 1 91 ? 8.128 -4.164 -1.690 1.00 90.31 91 GLY A O 1
ATOM 704 N N . ALA A 1 92 ? 10.263 -3.744 -1.162 1.00 91.06 92 ALA A N 1
ATOM 705 C CA . ALA A 1 92 ? 10.370 -4.843 -0.200 1.00 91.06 92 ALA A CA 1
ATOM 706 C C . ALA A 1 92 ? 9.474 -4.630 1.037 1.00 91.06 92 ALA A C 1
ATOM 708 O O . ALA A 1 92 ? 8.836 -5.574 1.510 1.00 91.06 92 ALA A O 1
ATOM 709 N N . LYS A 1 93 ? 9.381 -3.390 1.533 1.00 94.62 93 LYS A N 1
ATOM 710 C CA . LYS A 1 93 ? 8.507 -3.013 2.657 1.00 94.62 93 LYS A CA 1
ATOM 711 C C . LYS A 1 93 ? 7.030 -3.188 2.301 1.00 94.62 93 LYS A C 1
ATOM 713 O O . LYS A 1 93 ? 6.296 -3.832 3.048 1.00 94.62 93 LYS A O 1
ATOM 718 N N . LEU A 1 94 ? 6.611 -2.687 1.137 1.00 95.06 94 LEU A N 1
ATOM 719 C CA . LEU A 1 94 ? 5.245 -2.842 0.626 1.00 95.06 94 LEU A CA 1
ATOM 720 C C . LEU A 1 94 ? 4.889 -4.314 0.408 1.00 95.06 94 LEU A C 1
ATOM 722 O O . LEU A 1 94 ? 3.812 -4.750 0.806 1.00 95.06 94 LEU A O 1
ATOM 726 N N . LEU A 1 95 ? 5.816 -5.095 -0.154 1.00 95.06 95 LEU A N 1
ATOM 727 C CA . LEU A 1 95 ? 5.643 -6.533 -0.334 1.00 95.06 95 LEU A CA 1
ATOM 728 C C . LEU A 1 95 ? 5.354 -7.245 0.995 1.00 95.06 95 LEU A C 1
ATOM 730 O O . LEU A 1 95 ? 4.440 -8.068 1.066 1.00 95.06 95 LEU A O 1
ATOM 734 N N . ALA A 1 96 ? 6.111 -6.933 2.049 1.00 95.44 96 ALA A N 1
ATOM 735 C CA . ALA A 1 96 ? 5.902 -7.526 3.367 1.00 95.44 96 ALA A CA 1
ATOM 736 C C . ALA A 1 96 ? 4.519 -7.175 3.943 1.00 95.44 96 ALA A C 1
ATOM 738 O O . ALA A 1 96 ? 3.813 -8.059 4.429 1.00 95.44 96 ALA A O 1
ATOM 739 N N . VAL A 1 97 ? 4.101 -5.910 3.830 1.00 96.19 97 VAL A N 1
ATOM 740 C CA . VAL A 1 97 ? 2.787 -5.459 4.313 1.00 96.19 97 VAL A CA 1
ATOM 741 C C . VAL A 1 97 ? 1.645 -6.113 3.532 1.00 96.19 97 VAL A C 1
ATOM 743 O O . VAL A 1 97 ? 0.710 -6.625 4.139 1.00 96.19 97 VAL A O 1
ATOM 746 N N . PHE A 1 98 ? 1.720 -6.163 2.198 1.00 96.12 98 PHE A N 1
ATOM 747 C CA . PHE A 1 98 ? 0.646 -6.736 1.374 1.00 96.12 98 PHE A CA 1
ATOM 748 C C . PHE A 1 98 ? 0.494 -8.240 1.596 1.00 96.12 98 PHE A C 1
ATOM 750 O O . PHE A 1 98 ? -0.630 -8.736 1.643 1.00 96.12 98 PHE A O 1
ATOM 757 N N . ARG A 1 99 ? 1.603 -8.961 1.815 1.00 95.56 99 ARG A N 1
ATOM 758 C CA . ARG A 1 99 ? 1.552 -10.362 2.253 1.00 95.56 99 ARG A CA 1
ATOM 759 C C . ARG A 1 99 ? 0.845 -10.500 3.592 1.00 95.56 99 ARG A C 1
ATOM 761 O O . ARG A 1 99 ? -0.072 -11.308 3.693 1.00 95.56 99 ARG A O 1
ATOM 768 N N . LYS A 1 100 ? 1.190 -9.668 4.579 1.00 95.12 100 LYS A N 1
ATOM 769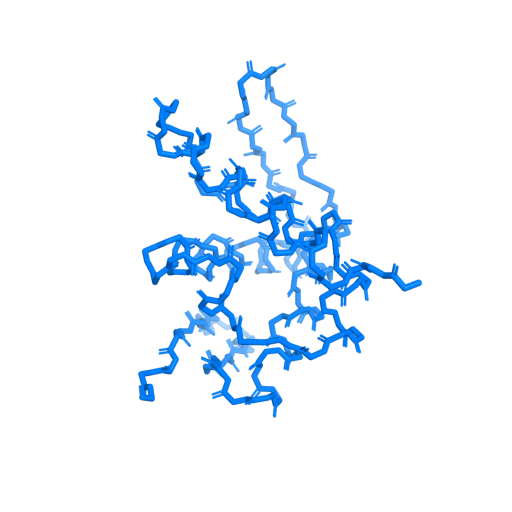 C CA . LYS A 1 100 ? 0.521 -9.702 5.884 1.00 95.12 100 LYS A CA 1
ATOM 770 C C . LYS A 1 100 ? -0.980 -9.422 5.767 1.00 95.12 100 LYS A C 1
ATOM 772 O O . LYS A 1 100 ? -1.783 -10.121 6.375 1.00 95.12 100 LYS A O 1
ATOM 777 N N . TRP A 1 101 ? -1.375 -8.432 4.971 1.00 94.38 101 TRP A N 1
ATOM 778 C CA . TRP A 1 101 ? -2.788 -8.123 4.728 1.00 94.38 101 TRP A CA 1
ATOM 779 C C . TRP A 1 101 ? -3.526 -9.251 3.990 1.00 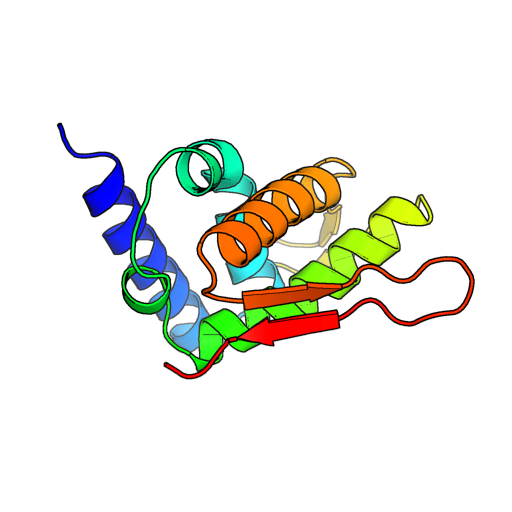94.38 101 TRP A C 1
ATOM 781 O O . TRP A 1 101 ? -4.736 -9.421 4.168 1.00 94.38 101 TRP A O 1
ATOM 791 N N . ALA A 1 102 ? -2.823 -10.012 3.147 1.00 94.44 102 ALA A N 1
ATOM 792 C CA . ALA A 1 102 ? -3.379 -11.183 2.479 1.00 94.44 102 ALA A CA 1
ATOM 793 C C . ALA A 1 102 ? -3.558 -12.355 3.452 1.00 94.44 102 ALA A C 1
ATOM 795 O O . ALA A 1 102 ? -4.601 -13.003 3.443 1.00 94.44 102 ALA A O 1
ATOM 796 N N . GLU A 1 103 ? -2.589 -12.579 4.344 1.00 93.06 103 GLU A N 1
ATOM 797 C CA . GLU A 1 103 ? -2.657 -13.592 5.406 1.00 93.06 103 GLU A CA 1
ATOM 798 C C . GLU A 1 103 ? -3.835 -13.358 6.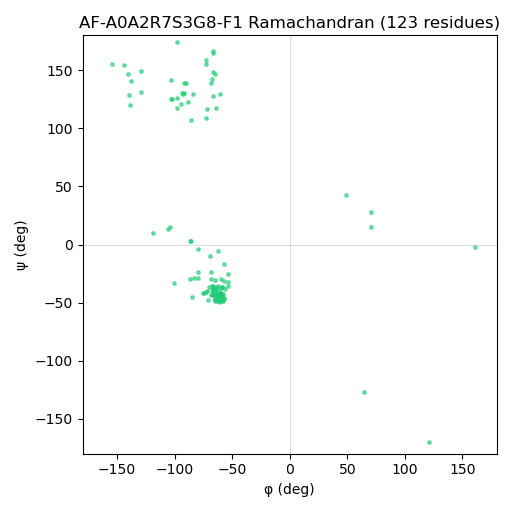361 1.00 93.06 103 GLU A C 1
ATOM 800 O O . GLU A 1 103 ? -4.495 -14.307 6.776 1.00 93.06 103 GLU A O 1
ATOM 805 N N . THR A 1 104 ? -4.147 -12.098 6.679 1.00 90.50 104 THR A N 1
ATOM 806 C CA . THR A 1 104 ? -5.324 -11.733 7.492 1.00 90.50 104 THR A CA 1
ATOM 807 C C . THR A 1 104 ? -6.632 -11.718 6.683 1.00 90.50 104 THR A C 1
ATOM 809 O O . THR A 1 104 ? -7.731 -11.547 7.223 1.00 90.50 104 THR A O 1
ATOM 812 N N . GLY A 1 105 ? -6.541 -11.957 5.371 1.00 91.50 105 GLY A N 1
ATOM 813 C CA . GLY A 1 105 ? -7.667 -12.078 4.453 1.00 91.50 105 GLY A CA 1
ATOM 814 C C . GLY A 1 105 ? -8.388 -10.760 4.179 1.00 91.50 105 GLY A C 1
ATOM 815 O O . GLY A 1 105 ? -9.591 -10.781 3.903 1.00 91.50 105 GLY A O 1
ATOM 816 N N . HIS A 1 106 ? -7.690 -9.627 4.281 1.00 91.56 106 HIS A N 1
ATOM 817 C CA . HIS A 1 106 ? -8.218 -8.321 3.879 1.00 91.56 106 HIS A CA 1
ATOM 818 C C . HIS A 1 106 ? -8.001 -8.028 2.391 1.00 91.56 106 HIS A C 1
ATOM 820 O O . HIS A 1 106 ? -8.797 -7.313 1.779 1.00 91.56 106 HIS A O 1
ATOM 826 N N . VAL A 1 107 ? -6.935 -8.575 1.806 1.00 94.69 107 VAL A N 1
ATOM 827 C CA . VAL A 1 107 ? -6.599 -8.395 0.389 1.00 94.69 107 VAL A CA 1
ATOM 828 C C . VAL A 1 107 ? -6.354 -9.735 -0.284 1.00 94.69 107 VAL A C 1
ATOM 830 O O . VAL A 1 107 ? -5.885 -10.688 0.330 1.00 94.69 107 VAL A O 1
ATOM 833 N N . HIS A 1 108 ? -6.654 -9.800 -1.572 1.00 95.62 108 HIS A N 1
ATOM 834 C CA . HIS A 1 108 ? -6.098 -10.811 -2.454 1.00 95.62 108 HIS A CA 1
ATOM 835 C C . HIS A 1 108 ? -4.826 -10.237 -3.071 1.00 95.62 108 HIS A C 1
ATOM 837 O O . HIS A 1 108 ? -4.843 -9.103 -3.555 1.00 95.62 108 HIS A O 1
ATOM 843 N N . PHE A 1 109 ? -3.739 -11.001 -3.024 1.00 95.94 109 PHE A N 1
ATOM 844 C CA . PHE A 1 109 ? -2.433 -10.555 -3.480 1.00 95.94 109 PHE A CA 1
ATOM 845 C C . PHE A 1 109 ? -1.719 -11.671 -4.237 1.00 95.94 109 PHE A C 1
ATOM 847 O O . PHE A 1 109 ? -1.449 -12.732 -3.673 1.00 95.94 109 PHE A O 1
ATOM 854 N N . GLU A 1 110 ? -1.405 -11.410 -5.501 1.00 94.06 110 GLU A N 1
ATOM 855 C CA . GLU A 1 110 ? -0.707 -12.326 -6.391 1.00 94.06 110 GLU A CA 1
ATOM 856 C C . GLU A 1 110 ? 0.473 -11.607 -7.043 1.00 94.06 110 GLU A C 1
ATOM 858 O O . GLU A 1 110 ? 0.356 -10.504 -7.576 1.00 94.06 110 GLU A O 1
ATOM 863 N N . LEU A 1 111 ? 1.640 -12.243 -6.998 1.00 90.75 111 LEU A N 1
ATOM 864 C CA . LEU A 1 111 ? 2.814 -11.772 -7.713 1.00 90.75 111 LEU A CA 1
ATOM 865 C C . LEU A 1 111 ? 3.007 -12.609 -8.961 1.00 90.75 111 LEU A C 1
ATOM 867 O O . LEU A 1 111 ? 3.181 -13.825 -8.872 1.00 90.75 111 LEU A O 1
ATOM 871 N N . ALA A 1 112 ? 3.092 -11.949 -10.107 1.00 86.50 112 ALA A N 1
ATOM 872 C CA . ALA A 1 112 ? 3.404 -12.648 -11.334 1.00 86.50 112 ALA A CA 1
ATOM 873 C C . ALA A 1 112 ? 4.812 -13.249 -11.304 1.00 86.50 112 ALA A C 1
ATOM 875 O O . ALA A 1 112 ? 5.760 -12.669 -10.754 1.00 86.50 112 ALA A O 1
ATOM 876 N N . SER A 1 113 ? 4.958 -14.400 -11.957 1.00 75.00 113 SER A N 1
ATOM 877 C CA . SER A 1 113 ? 6.249 -14.929 -12.390 1.00 75.00 113 SER A CA 1
ATOM 878 C C . SER A 1 113 ? 6.409 -14.695 -13.898 1.00 75.00 113 SER A C 1
ATOM 880 O O . SER A 1 113 ? 5.440 -14.777 -14.650 1.00 75.00 113 SER A O 1
ATOM 882 N N . GLY A 1 114 ? 7.621 -14.353 -14.348 1.00 69.94 114 GLY A N 1
ATOM 883 C CA . GLY A 1 114 ? 7.892 -14.092 -15.769 1.00 69.94 114 GLY A CA 1
ATOM 884 C C . GLY A 1 114 ? 7.137 -12.878 -16.333 1.00 69.94 114 GLY A C 1
ATOM 885 O O . GLY A 1 114 ? 7.244 -11.784 -15.784 1.00 69.94 114 GLY A O 1
ATOM 886 N N . GLU A 1 115 ? 6.405 -13.075 -17.436 1.00 62.25 115 GLU A N 1
ATOM 887 C CA . GLU A 1 115 ? 5.659 -12.028 -18.167 1.00 62.25 115 GLU A CA 1
ATOM 888 C C . GLU A 1 115 ? 4.246 -11.747 -17.623 1.00 62.25 115 GLU A C 1
ATOM 890 O O . GLU A 1 115 ? 3.514 -10.940 -18.193 1.00 62.25 115 GLU A O 1
ATOM 895 N N . GLY A 1 116 ? 3.834 -12.396 -16.530 1.00 69.44 116 GLY A N 1
ATOM 896 C CA . GLY A 1 116 ? 2.536 -12.115 -15.917 1.00 69.44 116 GLY A CA 1
ATOM 897 C C . GLY A 1 116 ? 2.445 -10.707 -15.308 1.00 69.44 116 GLY A C 1
ATOM 898 O O . GLY A 1 116 ? 3.453 -10.037 -15.060 1.00 69.44 116 GLY A O 1
ATOM 899 N N . THR A 1 117 ? 1.223 -10.282 -14.991 1.00 78.56 117 THR A N 1
ATOM 900 C CA . THR A 1 117 ? 0.941 -9.051 -14.237 1.00 78.56 117 THR A CA 1
ATOM 901 C C . THR A 1 117 ? 0.705 -9.366 -12.765 1.00 78.56 117 THR A C 1
ATOM 903 O O . THR A 1 117 ? -0.145 -10.196 -12.453 1.00 78.56 117 THR A O 1
ATOM 906 N N . SER A 1 118 ? 1.441 -8.719 -11.859 1.00 89.81 118 SER A N 1
ATOM 907 C CA . SER A 1 118 ? 1.128 -8.785 -10.429 1.00 89.81 118 SER A CA 1
ATOM 908 C C . SER A 1 118 ? -0.208 -8.077 -10.151 1.00 89.81 118 SER A C 1
ATOM 910 O O . SER A 1 118 ? -0.557 -7.109 -10.828 1.00 89.81 118 SER A O 1
ATOM 912 N N . GLU A 1 119 ? -0.952 -8.537 -9.148 1.00 94.25 119 GLU A N 1
ATOM 913 C CA . GLU A 1 119 ? -2.271 -8.013 -8.780 1.00 94.25 119 GLU A CA 1
ATOM 914 C C . GLU A 1 119 ? -2.400 -7.892 -7.255 1.00 94.25 119 GLU A C 1
ATOM 916 O O . GLU A 1 119 ? -1.970 -8.757 -6.491 1.00 94.25 119 GLU A O 1
ATOM 921 N N . ALA A 1 120 ? -3.045 -6.817 -6.801 1.00 94.94 120 ALA A N 1
ATOM 922 C CA . ALA A 1 120 ? -3.512 -6.679 -5.430 1.00 94.94 120 ALA A CA 1
ATOM 923 C C . ALA A 1 120 ? -4.898 -6.032 -5.427 1.00 94.94 120 ALA A C 1
ATOM 925 O O . ALA A 1 120 ? -5.091 -4.970 -6.023 1.00 94.94 120 ALA A O 1
ATOM 926 N N . ARG A 1 121 ? -5.862 -6.640 -4.733 1.00 95.31 121 ARG A N 1
ATOM 927 C CA . ARG A 1 121 ? -7.234 -6.119 -4.632 1.00 95.31 121 ARG A CA 1
ATOM 928 C C . ARG A 1 121 ? -7.809 -6.291 -3.235 1.00 95.31 121 ARG A C 1
ATOM 930 O O . ARG A 1 121 ? -7.524 -7.273 -2.550 1.00 95.31 121 ARG A O 1
ATOM 937 N N . LEU A 1 12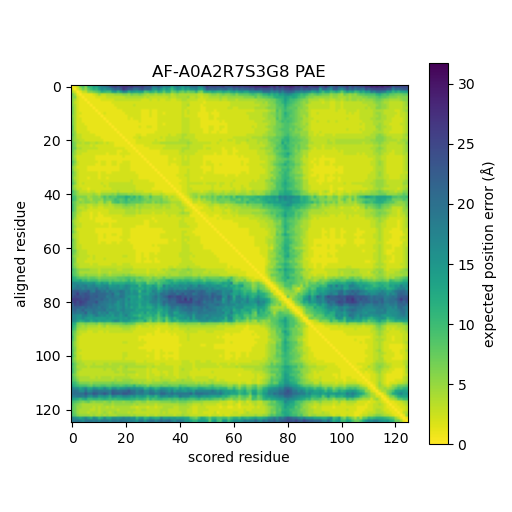2 ? -8.653 -5.347 -2.826 1.00 94.62 122 LEU A N 1
ATOM 938 C CA . LEU A 1 122 ? -9.395 -5.450 -1.572 1.00 94.62 122 LEU A CA 1
ATOM 939 C C . LEU A 1 122 ? -10.432 -6.561 -1.659 1.00 94.62 122 LEU A C 1
ATOM 941 O O . LEU A 1 122 ? -11.128 -6.696 -2.664 1.00 94.62 122 LEU A O 1
ATOM 945 N N . LEU A 1 123 ? -10.564 -7.315 -0.575 1.00 92.25 123 LEU A N 1
ATOM 946 C CA . LEU A 1 123 ? -11.664 -8.248 -0.405 1.00 92.25 123 LEU A CA 1
ATOM 947 C C . LEU A 1 123 ? -12.837 -7.511 0.250 1.00 92.25 123 LEU A C 1
ATOM 949 O O . LEU A 1 123 ? -12.719 -6.920 1.329 1.00 92.25 123 LEU A O 1
ATOM 953 N N . VAL A 1 124 ? -13.983 -7.528 -0.430 1.00 74.44 124 VAL A N 1
ATOM 954 C CA . VAL A 1 124 ? -15.250 -7.074 0.146 1.00 74.44 124 VAL A CA 1
ATOM 955 C C . VAL A 1 124 ? -15.664 -8.139 1.160 1.00 74.44 124 VAL A C 1
ATOM 957 O O . VAL A 1 124 ? -15.836 -9.300 0.793 1.00 74.44 124 VAL A O 1
ATOM 960 N N . ARG A 1 125 ? -15.738 -7.761 2.433 1.00 61.53 125 ARG A N 1
ATOM 961 C CA . ARG A 1 125 ? -16.361 -8.566 3.484 1.00 61.53 125 ARG A CA 1
ATOM 962 C C . ARG A 1 125 ? -17.611 -7.836 3.927 1.00 61.53 125 ARG A C 1
ATOM 964 O O . ARG A 1 125 ? -17.512 -6.590 4.020 1.00 61.53 125 ARG A O 1
#

Nearest PDB structures (foldseek):
  4i99-assembly1_C  TM=4.632E-01  e=1.668E+00  Pyrococcus furiosus DSM 3638
  6duw-assembly1_A  TM=2.254E-01  e=3.891E+00  Homo sapiens
  6dv1-assembly1_A-2  TM=2.228E-01  e=4.957E+00  Mus musculus
  6dv1-assembly1_B  TM=2.294E-01  e=5.944E+00  Mus musculus

Sequence (125 aa):
MNSAQELQTAGRERESAWCEYELGPQYLTSFVAEHSAALVHFEYDLRSLFSEQALKAVLAHGVTTIDANRRGLRMFSIGSGGLKEGSLEDGAKLLAVFRKWAETGHVHFELASGEGTSEARLLVR

Mean predicted aligned error: 5.7 Å

Foldseek 3Di:
DPPVVVQLVVLVVQQVCCVVVVWALVSNLVSLLVCLVVLLPDDDQPCSRDPQVNVVSNFVVLQVCLVCLVVVHWDWDQGPVGTDTHDSCSSVSSVSNQVSCVVVPQWDWADDDDPDRTGIHGDDD